Protein AF-A0A3N5WZQ4-F1 (afdb_monomer_lite)

Secondary structure (DSSP, 8-state):
-PPPP---TT-----B-TTS-B-SS--------SS---------EEEEEEE--SSB-EEEEEPPTTEEEEEEEEEEEEE--S--S-B-EEEEEE-TTS-EEEEEE-SS-B-TT-EEEEEEEET----SS-BTTTEEEEEEPTT-EE-TT-EEEEEETT-TTTTTSEEEEEEEEEEEE-

Sequence (178 aa):
MAKRLVQGPASPVWLVDADGNPIGDAHPLVIQGVGGELSITDEWEVTTLSDVTADDSDKTFTVPNGYQYQVLWVYVSITSTATAGNRNMAVAVNNALGTQIFEVRAGVTQAASLTYNYTFAPSLADLTAVRDTTFVMCPLPPTLILTAFQQLRVWDQNAVAAGADDMNVFVQIARRAA

Structure (mmCIF, N/CA/C/O backbone):
data_AF-A0A3N5WZQ4-F1
#
_entry.id   AF-A0A3N5WZQ4-F1
#
loop_
_atom_site.group_PDB
_atom_site.id
_atom_site.type_symbol
_atom_site.label_atom_id
_atom_site.label_alt_id
_atom_site.label_comp_id
_atom_site.label_asym_id
_atom_site.label_entity_id
_atom_site.label_seq_id
_atom_site.pdbx_PDB_ins_code
_atom_site.Cartn_x
_atom_site.Cartn_y
_atom_site.Cartn_z
_atom_site.occupancy
_atom_site.B_iso_or_equiv
_atom_site.auth_seq_id
_atom_site.auth_comp_id
_atom_site.auth_asym_id
_atom_site.auth_atom_id
_atom_site.pdbx_PDB_model_num
ATOM 1 N N . MET A 1 1 ? -14.524 -3.081 38.060 1.00 45.09 1 MET A N 1
ATOM 2 C CA . MET A 1 1 ? -15.887 -3.112 38.637 1.00 45.09 1 MET A CA 1
ATOM 3 C C . MET A 1 1 ? -16.754 -3.970 37.733 1.00 45.09 1 MET A C 1
ATOM 5 O O . MET A 1 1 ? -16.789 -3.700 36.542 1.00 45.09 1 MET A O 1
ATOM 9 N N . ALA A 1 2 ? -17.374 -5.026 38.261 1.00 32.00 2 ALA A N 1
ATOM 10 C CA . ALA A 1 2 ? -18.209 -5.935 37.476 1.00 32.00 2 ALA A CA 1
ATOM 11 C C . ALA A 1 2 ? -19.634 -5.368 37.357 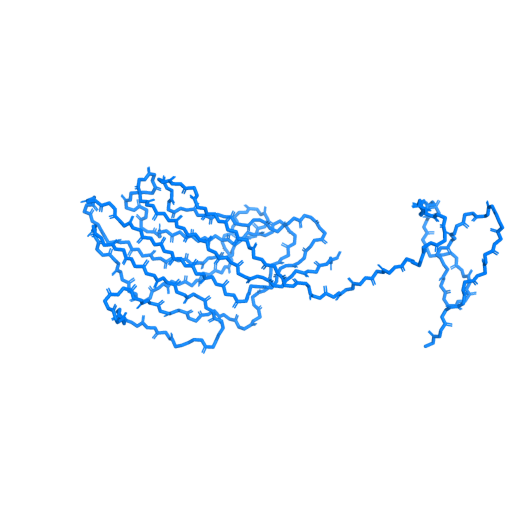1.00 32.00 2 ALA A C 1
ATOM 13 O O . ALA A 1 2 ? -20.292 -5.156 38.375 1.00 32.00 2 ALA A O 1
ATOM 14 N N . LYS A 1 3 ? -20.106 -5.114 36.130 1.00 44.00 3 LYS A N 1
ATOM 15 C CA . LYS A 1 3 ? -21.516 -4.797 35.861 1.00 44.00 3 LYS A CA 1
ATOM 16 C C . LYS A 1 3 ? -22.304 -6.109 35.814 1.00 44.00 3 LYS A C 1
ATOM 18 O O . LYS A 1 3 ? -21.979 -7.001 35.039 1.00 44.00 3 LYS A O 1
ATOM 23 N N . ARG A 1 4 ? -23.314 -6.243 36.676 1.00 39.22 4 ARG A N 1
ATOM 24 C CA . ARG A 1 4 ? -24.195 -7.417 36.757 1.00 39.22 4 ARG A CA 1
ATOM 25 C C . ARG A 1 4 ? -25.452 -7.161 35.925 1.00 39.22 4 ARG A C 1
ATOM 27 O O . ARG A 1 4 ? -26.153 -6.187 36.175 1.00 39.22 4 ARG A O 1
ATOM 34 N N . LEU A 1 5 ? -25.750 -8.045 34.975 1.00 49.16 5 LEU A N 1
ATOM 35 C CA . LEU A 1 5 ? -26.996 -8.027 34.205 1.00 49.16 5 LEU A CA 1
ATOM 36 C C . LEU A 1 5 ? -28.119 -8.704 35.007 1.00 49.16 5 LEU A C 1
ATOM 38 O O . LEU A 1 5 ? -27.925 -9.775 35.583 1.00 49.16 5 LEU A O 1
ATOM 42 N N . VAL A 1 6 ? -29.295 -8.078 35.048 1.00 47.88 6 VAL A N 1
ATOM 43 C CA . VAL A 1 6 ? -30.528 -8.661 35.596 1.00 47.88 6 VAL A CA 1
ATOM 44 C C . VAL A 1 6 ? -31.456 -8.924 34.412 1.00 47.88 6 VAL A C 1
ATOM 46 O O . VAL A 1 6 ? -31.920 -7.980 33.780 1.00 47.88 6 VAL A O 1
ATOM 49 N N . GLN A 1 7 ? -31.693 -10.195 34.077 1.00 45.19 7 GLN A N 1
ATOM 50 C CA . GLN A 1 7 ? -32.493 -10.589 32.913 1.00 45.19 7 GLN A CA 1
ATOM 51 C C . GLN A 1 7 ? -33.848 -11.160 33.361 1.00 45.19 7 GLN A C 1
ATOM 53 O O . GLN A 1 7 ? -33.900 -12.126 34.120 1.00 45.19 7 GLN A O 1
ATOM 58 N N . GLY A 1 8 ? -34.943 -10.553 32.894 1.00 52.47 8 GLY A N 1
ATOM 59 C CA . GLY A 1 8 ? -36.301 -11.102 32.957 1.00 52.47 8 GLY A CA 1
ATOM 60 C C . GLY A 1 8 ? -36.731 -11.617 31.574 1.00 52.47 8 GLY A C 1
ATOM 61 O O . GLY A 1 8 ? -36.250 -11.094 30.570 1.00 52.47 8 GLY A O 1
ATOM 62 N N . PRO A 1 9 ? -37.627 -12.615 31.481 1.00 54.75 9 PRO A N 1
ATOM 63 C CA . PRO A 1 9 ? -37.845 -13.407 30.261 1.00 54.75 9 PRO A CA 1
ATOM 64 C C . PRO A 1 9 ? -38.512 -12.688 29.067 1.00 54.75 9 PRO A C 1
ATOM 66 O O . PRO A 1 9 ? -38.790 -13.338 28.066 1.00 54.75 9 PRO A O 1
ATOM 69 N N . ALA A 1 10 ? -38.763 -11.375 29.123 1.00 56.19 10 ALA A N 1
ATOM 70 C CA . ALA A 1 10 ? -39.348 -10.626 28.000 1.00 56.19 10 ALA A CA 1
ATOM 71 C C . ALA A 1 10 ? -39.026 -9.117 27.992 1.00 56.19 10 ALA A C 1
ATOM 73 O O . ALA A 1 10 ? -39.644 -8.362 27.240 1.00 56.19 10 ALA A O 1
ATOM 74 N N . SER A 1 11 ? -38.103 -8.646 28.834 1.00 59.03 11 SER A N 1
ATOM 75 C CA . SER A 1 11 ? -37.853 -7.207 28.969 1.00 59.03 11 SER A CA 1
ATOM 76 C C . SER A 1 11 ? -36.756 -6.740 28.004 1.00 59.03 11 SER A C 1
ATOM 78 O O . SER A 1 11 ? -35.725 -7.411 27.913 1.00 59.03 11 SER A O 1
ATOM 80 N N . PRO A 1 12 ? -36.929 -5.595 27.312 1.00 58.38 12 PRO A N 1
ATOM 81 C CA . PRO A 1 12 ? -35.854 -4.984 26.535 1.00 58.38 12 PRO A CA 1
ATOM 82 C C . PRO A 1 12 ? -34.634 -4.723 27.427 1.00 58.38 12 PRO A C 1
ATOM 84 O O . PRO A 1 12 ? -34.770 -4.317 28.584 1.00 58.38 12 PRO A O 1
ATOM 87 N N . VAL A 1 13 ? -33.441 -4.987 26.893 1.00 63.50 13 VAL A N 1
ATOM 88 C CA . VAL A 1 13 ? -32.179 -4.735 27.593 1.00 63.50 13 VAL A CA 1
ATOM 89 C C . VAL A 1 13 ? -31.869 -3.248 27.483 1.00 63.50 13 VAL A C 1
ATOM 91 O O . VAL A 1 13 ? -31.577 -2.745 26.400 1.00 63.50 13 VAL A O 1
ATOM 94 N N . TRP A 1 14 ? -31.943 -2.546 28.611 1.00 62.25 14 TRP A N 1
ATOM 95 C CA . TRP A 1 14 ? -31.532 -1.150 28.709 1.00 62.25 14 TRP A CA 1
ATOM 96 C C . TRP A 1 14 ? -30.060 -1.080 29.088 1.00 62.25 14 TRP A C 1
ATOM 98 O O . TRP A 1 14 ? -29.629 -1.702 30.063 1.00 62.25 14 TRP A O 1
ATOM 108 N N . LEU A 1 15 ? -29.285 -0.309 28.330 1.00 61.81 15 LEU A N 1
ATOM 109 C CA . LEU A 1 15 ? -27.954 0.076 28.771 1.00 61.81 15 LEU A CA 1
ATOM 110 C C . LEU A 1 15 ? -28.114 1.076 29.913 1.00 61.81 15 LEU A C 1
ATOM 112 O O . LEU A 1 15 ? -28.683 2.153 29.735 1.00 61.81 15 LEU A O 1
ATOM 116 N N . VAL A 1 16 ? -27.620 0.687 31.084 1.00 69.00 16 VAL A N 1
ATOM 117 C CA . VAL A 1 16 ? -27.610 1.530 32.277 1.00 69.00 16 VAL A CA 1
ATOM 118 C C . VAL A 1 16 ? -26.183 1.902 32.679 1.00 69.00 16 VAL A C 1
ATOM 120 O O . VAL A 1 16 ? -25.219 1.149 32.450 1.00 69.00 16 VAL A O 1
ATOM 123 N N . ASP A 1 17 ? -26.031 3.093 33.252 1.00 70.62 17 ASP A N 1
ATOM 124 C CA . ASP A 1 17 ? -24.785 3.545 33.865 1.00 70.62 17 ASP A CA 1
ATOM 125 C C . ASP A 1 17 ? -24.467 2.734 35.139 1.00 70.62 17 ASP A C 1
ATOM 127 O O . ASP A 1 17 ? -25.082 1.702 35.419 1.00 70.62 17 ASP A O 1
ATOM 131 N N . ALA A 1 18 ? -23.421 3.124 35.870 1.00 64.50 18 ALA A N 1
ATOM 132 C CA . ALA A 1 18 ? -23.047 2.430 37.105 1.00 64.50 18 ALA A CA 1
ATOM 133 C C . ALA A 1 18 ? -24.101 2.576 38.221 1.00 64.50 18 ALA A C 1
ATOM 135 O O . ALA A 1 18 ? -24.145 1.733 39.115 1.00 64.50 18 ALA A O 1
ATOM 136 N N . ASP A 1 19 ? -24.954 3.595 38.127 1.00 71.50 19 ASP A N 1
ATOM 137 C CA . ASP A 1 19 ? -25.980 3.949 39.104 1.00 71.50 19 ASP A CA 1
ATOM 138 C C . ASP A 1 19 ? -27.372 3.422 38.705 1.00 71.50 19 ASP A C 1
ATOM 140 O O . ASP A 1 19 ? -28.341 3.574 39.448 1.00 71.50 19 ASP A O 1
ATOM 144 N N . GLY A 1 20 ? -27.477 2.747 37.555 1.00 71.06 20 GLY A N 1
ATOM 145 C CA . GLY A 1 20 ? -28.724 2.179 37.049 1.00 71.06 20 GLY A CA 1
ATOM 146 C C . GLY A 1 20 ? -29.560 3.143 36.203 1.00 71.06 20 GLY A C 1
ATOM 147 O O . GLY A 1 20 ? -30.681 2.787 35.836 1.00 71.06 20 GLY A O 1
ATOM 148 N N . ASN A 1 21 ? -29.048 4.330 35.861 1.00 75.25 21 ASN A N 1
ATOM 149 C CA . ASN A 1 21 ? -29.766 5.274 35.007 1.00 75.25 21 ASN A CA 1
ATOM 150 C C . ASN A 1 21 ? -29.624 4.888 33.529 1.00 75.25 21 ASN A C 1
ATOM 152 O O . ASN A 1 21 ? -28.550 4.441 33.118 1.00 75.25 21 ASN A O 1
ATOM 156 N N . PRO A 1 22 ? -30.664 5.089 32.700 1.00 70.88 22 PRO A N 1
ATOM 157 C CA . PRO A 1 22 ? -30.570 4.881 31.259 1.00 70.88 22 PRO A CA 1
ATOM 158 C C . PRO A 1 22 ? -29.468 5.755 30.647 1.00 70.88 22 PRO A C 1
ATOM 160 O O . PRO A 1 22 ? -29.419 6.961 30.891 1.00 70.88 22 PRO A O 1
ATOM 163 N N . ILE A 1 23 ? -28.600 5.160 29.826 1.00 71.38 23 ILE A N 1
ATOM 164 C CA . ILE A 1 23 ? -27.599 5.911 29.060 1.00 71.38 23 ILE A CA 1
ATOM 165 C C . ILE A 1 23 ? -28.234 6.343 27.726 1.00 71.38 23 ILE A C 1
ATOM 167 O O . ILE A 1 23 ? -28.342 5.530 26.810 1.00 71.38 23 ILE A O 1
ATOM 171 N N . GLY A 1 24 ? -28.621 7.618 27.603 1.00 68.31 24 GLY A N 1
ATOM 172 C CA . GLY A 1 24 ? -29.067 8.247 26.346 1.00 68.31 24 GLY A CA 1
ATOM 173 C C . GLY A 1 24 ? -30.582 8.248 26.079 1.00 68.31 24 GLY A C 1
ATOM 174 O O . GLY A 1 24 ? -31.372 7.719 26.862 1.00 68.31 24 GLY A O 1
ATOM 175 N N . ASP A 1 25 ? -30.980 8.868 24.959 1.00 62.12 25 ASP A N 1
ATOM 176 C CA . ASP A 1 25 ? -32.366 8.876 24.476 1.00 62.12 25 ASP A CA 1
ATOM 177 C C . ASP A 1 25 ? -32.780 7.453 24.085 1.00 62.12 25 ASP A C 1
ATOM 179 O O . ASP A 1 25 ? -32.101 6.777 23.311 1.00 62.12 25 ASP A O 1
ATOM 183 N N . ALA A 1 26 ? -33.883 6.995 24.674 1.00 51.19 26 ALA A N 1
ATOM 184 C CA . ALA A 1 26 ? -34.354 5.616 24.715 1.00 51.19 26 ALA A CA 1
ATOM 185 C C . ALA A 1 26 ? -34.670 5.004 23.333 1.00 51.19 26 ALA A C 1
ATOM 187 O O . ALA A 1 26 ? -35.828 4.768 22.989 1.00 51.19 26 ALA A O 1
ATOM 188 N N . HIS A 1 27 ? -33.645 4.678 22.552 1.00 51.19 27 HIS A N 1
ATOM 189 C CA . HIS A 1 27 ? -33.762 3.762 21.427 1.00 51.19 27 HIS A CA 1
ATOM 190 C C . HIS A 1 27 ? -33.421 2.347 21.906 1.00 51.19 27 HIS A C 1
ATOM 192 O O . HIS A 1 27 ? -32.321 2.121 22.415 1.00 51.19 27 HIS A O 1
ATOM 198 N N . PRO A 1 28 ? -34.346 1.377 21.783 1.00 49.16 28 PRO A N 1
ATOM 199 C CA . PRO A 1 28 ? -34.068 0.013 22.193 1.00 49.16 28 PRO A CA 1
ATOM 200 C C . PRO A 1 28 ? -32.975 -0.567 21.297 1.00 49.16 28 PRO A C 1
ATOM 202 O O . PRO A 1 28 ? -33.150 -0.704 20.085 1.00 49.16 28 PRO A O 1
ATOM 205 N N . LEU A 1 29 ? -31.849 -0.934 21.904 1.00 53.66 29 LEU A N 1
ATOM 206 C CA . LEU A 1 29 ? -30.844 -1.752 21.247 1.00 53.66 29 LEU A CA 1
ATOM 207 C C . LEU A 1 29 ? -31.446 -3.157 21.091 1.00 53.66 29 LEU A C 1
ATOM 209 O O . LEU A 1 29 ? -31.578 -3.904 22.063 1.00 53.66 29 LEU A O 1
ATOM 213 N N . VAL A 1 30 ? -31.893 -3.508 19.885 1.00 52.88 30 VAL A N 1
ATOM 214 C CA . VAL A 1 30 ? -32.454 -4.838 19.617 1.00 52.88 30 VAL A CA 1
ATOM 215 C C . VAL A 1 30 ? -31.302 -5.833 19.501 1.00 52.88 30 VAL A C 1
ATOM 217 O O . VAL A 1 30 ? -30.704 -5.992 18.441 1.00 52.88 30 VAL A O 1
ATOM 220 N N . ILE A 1 31 ? -30.991 -6.518 20.599 1.00 54.38 31 ILE A N 1
ATOM 221 C CA . ILE A 1 31 ? -30.066 -7.654 20.596 1.00 54.38 31 ILE A CA 1
ATOM 222 C C . ILE A 1 31 ? -30.853 -8.878 20.108 1.00 54.38 31 ILE A C 1
ATOM 224 O O . ILE A 1 31 ? -31.583 -9.506 20.874 1.00 54.38 31 ILE A O 1
ATOM 228 N N . GLN A 1 32 ? -30.758 -9.204 18.816 1.00 48.66 32 GLN A N 1
ATOM 229 C CA . GLN A 1 32 ? -31.325 -10.445 18.281 1.00 48.66 32 GLN A CA 1
ATOM 230 C C . GLN A 1 32 ? -30.412 -11.626 18.637 1.00 48.66 32 GLN A C 1
ATOM 232 O O . GLN A 1 32 ? -29.481 -11.950 17.909 1.00 48.66 32 GLN A O 1
ATOM 237 N N . GLY A 1 33 ? -30.678 -12.273 19.774 1.00 49.25 33 GLY A N 1
ATOM 238 C CA . GLY A 1 33 ? -30.004 -13.510 20.166 1.00 49.25 33 GLY A CA 1
ATOM 239 C C . GLY A 1 33 ? -30.559 -14.087 21.466 1.00 49.25 33 GLY A C 1
ATOM 240 O O . GLY A 1 33 ? -30.535 -13.437 22.507 1.00 49.25 33 GLY A O 1
ATOM 241 N N . VAL A 1 34 ? -31.059 -15.323 21.422 1.00 45.47 34 VAL A N 1
ATOM 242 C CA . VAL A 1 34 ? -31.459 -16.072 22.621 1.00 45.47 34 VAL A CA 1
ATOM 243 C C . VAL A 1 34 ? -30.194 -16.692 23.223 1.00 45.47 34 VAL A C 1
ATOM 245 O O . VAL A 1 34 ? -29.704 -17.696 22.721 1.00 45.47 34 VAL A O 1
ATOM 248 N N . GLY A 1 35 ? -29.650 -16.079 24.280 1.00 58.66 35 GLY A N 1
ATOM 249 C CA . GLY A 1 35 ? -28.611 -16.688 25.127 1.00 58.66 35 GLY A CA 1
ATOM 250 C C . GLY A 1 35 ? -27.142 -16.440 24.749 1.00 58.66 35 GLY A C 1
ATOM 251 O O . GLY A 1 35 ? -26.283 -17.157 25.251 1.00 58.66 35 GLY A O 1
ATOM 252 N N . GLY A 1 36 ? -26.835 -15.454 23.901 1.00 59.00 36 GLY A N 1
ATOM 253 C CA . GLY A 1 36 ? -25.454 -15.067 23.577 1.00 59.00 36 GLY A CA 1
ATOM 254 C C . GLY A 1 36 ? -24.951 -13.904 24.436 1.00 59.00 36 GLY A C 1
ATOM 255 O O . GLY A 1 36 ? -25.660 -12.914 24.612 1.00 59.00 36 GLY A O 1
ATOM 256 N N . GLU A 1 37 ? -23.733 -14.011 24.964 1.00 60.34 37 GLU A N 1
ATOM 257 C CA . GLU A 1 37 ? -23.014 -12.882 25.561 1.00 60.34 37 GLU A CA 1
ATOM 258 C C . GLU A 1 37 ? -22.692 -11.855 24.461 1.00 60.34 37 GLU A C 1
ATOM 260 O O . GLU A 1 37 ? -22.183 -12.209 23.398 1.00 60.34 37 GLU A O 1
ATOM 265 N N . LEU A 1 38 ? -23.024 -10.582 24.688 1.00 62.84 38 LEU A N 1
ATOM 266 C CA . LEU A 1 38 ? -22.646 -9.499 23.783 1.00 62.84 38 LEU A CA 1
ATOM 267 C C . LEU A 1 38 ? -21.191 -9.114 24.078 1.00 62.84 38 LEU A C 1
ATOM 269 O O . LEU A 1 38 ? -20.932 -8.357 25.012 1.00 62.84 38 LEU A O 1
ATOM 273 N N . SER A 1 39 ? -20.245 -9.617 23.287 1.00 59.72 39 SER A N 1
ATOM 274 C CA . SER A 1 39 ? -18.850 -9.177 23.342 1.00 59.72 39 SER A CA 1
ATOM 275 C C . SER A 1 39 ? -18.623 -8.024 22.361 1.00 59.72 39 SER A C 1
ATOM 277 O O . SER A 1 39 ? -18.619 -8.225 21.147 1.00 59.72 39 SER A O 1
ATOM 279 N N . ILE A 1 40 ? -18.422 -6.812 22.879 1.00 62.28 40 ILE A N 1
ATOM 280 C CA . ILE A 1 40 ? -17.858 -5.695 22.110 1.00 62.28 40 ILE A CA 1
ATOM 281 C C . ILE A 1 40 ? -16.349 -5.741 22.347 1.00 62.28 40 ILE A C 1
ATOM 283 O O . ILE A 1 40 ? -15.888 -5.393 23.433 1.00 62.28 40 ILE A O 1
ATOM 287 N N . THR A 1 41 ? -15.587 -6.217 21.368 1.00 64.31 41 THR A N 1
ATO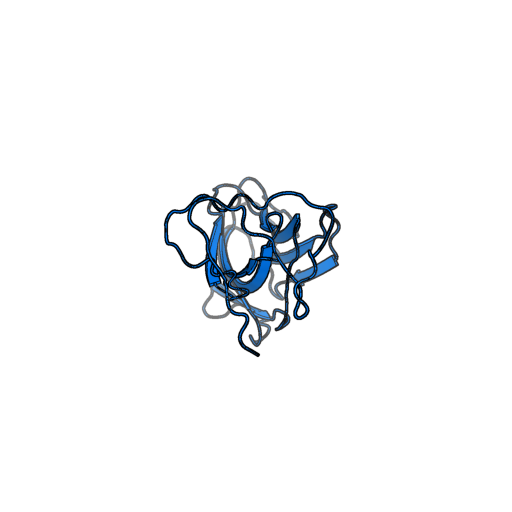M 288 C CA . THR A 1 41 ? -14.126 -6.304 21.461 1.00 64.31 41 THR A CA 1
ATOM 289 C C . THR A 1 41 ? -13.488 -5.167 20.667 1.00 64.31 41 THR A C 1
ATOM 291 O O . THR A 1 41 ? -13.553 -5.159 19.440 1.00 64.31 41 THR A O 1
ATOM 294 N N . ASP A 1 42 ? -12.839 -4.226 21.360 1.00 80.88 42 ASP A N 1
ATOM 295 C CA . ASP A 1 42 ? -11.926 -3.213 20.783 1.00 80.88 42 ASP A CA 1
ATOM 296 C C . ASP A 1 42 ? -10.545 -3.837 20.486 1.00 80.88 42 ASP A C 1
ATOM 298 O O . ASP A 1 42 ? -9.484 -3.280 20.766 1.00 80.88 42 ASP A O 1
ATOM 302 N N . GLU A 1 43 ? -10.557 -5.076 20.001 1.00 91.50 43 GLU A N 1
ATOM 303 C CA . GLU A 1 43 ? -9.344 -5.831 19.729 1.00 91.50 43 GLU A CA 1
ATOM 304 C C . GLU A 1 43 ? -8.882 -5.588 18.295 1.00 91.50 43 GLU A C 1
ATOM 306 O O . GLU A 1 43 ? -9.676 -5.482 17.357 1.00 91.50 43 GLU A O 1
ATOM 311 N N . TRP A 1 44 ? -7.565 -5.506 18.137 1.00 95.81 44 TRP A N 1
ATOM 312 C CA . TRP A 1 44 ? -6.925 -5.444 16.836 1.00 95.81 44 TRP A CA 1
ATOM 313 C C . TRP A 1 44 ? -6.902 -6.838 16.206 1.00 95.81 44 TRP A C 1
ATOM 315 O O . TRP A 1 44 ? -6.211 -7.738 16.679 1.00 95.81 44 TRP A O 1
ATOM 325 N N . GLU A 1 45 ? -7.619 -6.999 15.101 1.00 96.12 45 GLU A N 1
ATOM 326 C CA . GLU A 1 45 ? -7.603 -8.203 14.276 1.00 96.12 45 GLU A CA 1
ATOM 327 C C . GLU A 1 45 ? -6.638 -8.015 13.103 1.00 96.12 45 GLU A C 1
ATOM 329 O O . GLU A 1 45 ? -6.734 -7.040 12.358 1.00 96.12 45 GLU A O 1
ATOM 334 N N . VAL A 1 46 ? -5.718 -8.957 12.897 1.00 98.12 46 VAL A N 1
ATOM 335 C CA . VAL A 1 46 ? -4.804 -8.913 11.749 1.00 98.12 46 VAL A CA 1
ATOM 336 C C . VAL A 1 46 ? -5.474 -9.521 10.522 1.00 98.12 46 VAL A C 1
ATOM 338 O O . VAL A 1 46 ? -5.960 -10.648 10.561 1.00 98.12 46 VAL A O 1
ATOM 341 N N . THR A 1 47 ? -5.454 -8.795 9.408 1.00 97.94 47 THR A N 1
ATOM 342 C CA . THR A 1 47 ? -5.956 -9.281 8.121 1.00 97.94 47 THR A CA 1
ATOM 343 C C . THR A 1 47 ? -5.102 -8.770 6.961 1.00 97.94 47 THR A C 1
ATOM 345 O O . THR A 1 47 ? -4.293 -7.851 7.119 1.00 97.94 47 THR A O 1
ATOM 348 N N . THR A 1 48 ? -5.269 -9.378 5.789 1.00 98.56 48 THR A N 1
ATOM 349 C CA . THR A 1 48 ? -4.563 -9.002 4.564 1.00 98.56 48 THR A CA 1
ATOM 350 C C . THR A 1 48 ? -5.561 -8.507 3.530 1.00 98.56 48 THR A C 1
ATOM 352 O O . THR A 1 48 ? -6.538 -9.185 3.222 1.00 98.56 48 THR A O 1
ATOM 355 N N . LEU A 1 49 ? -5.289 -7.327 2.982 1.00 98.69 49 LEU A N 1
ATOM 356 C CA . LEU A 1 49 ? -5.967 -6.782 1.816 1.00 98.69 49 LEU A CA 1
ATOM 357 C C . LEU A 1 49 ? -5.081 -6.996 0.590 1.00 98.69 49 LEU A C 1
ATOM 359 O O . LEU A 1 49 ? -3.855 -6.930 0.695 1.00 98.69 49 LEU A O 1
ATOM 363 N N . SER A 1 50 ? -5.684 -7.234 -0.570 1.00 98.62 50 SER A N 1
ATOM 364 C CA . SER A 1 50 ? -4.940 -7.381 -1.819 1.00 98.62 50 SER A CA 1
ATOM 365 C C . SER A 1 50 ? -5.689 -6.775 -2.992 1.00 98.62 50 SER A C 1
ATOM 367 O O . SER A 1 50 ? -6.905 -6.935 -3.086 1.00 98.62 50 SER A O 1
ATOM 369 N N . ASP A 1 51 ? -4.946 -6.165 -3.907 1.00 98.69 51 ASP A N 1
ATOM 370 C CA . ASP A 1 51 ? -5.414 -5.803 -5.242 1.00 98.69 51 ASP A CA 1
ATOM 371 C C . ASP A 1 51 ? -4.407 -6.337 -6.261 1.00 98.69 51 ASP A C 1
ATOM 373 O O . ASP A 1 51 ? -3.217 -6.027 -6.197 1.00 98.69 51 ASP A O 1
ATOM 377 N N . VAL A 1 52 ? -4.894 -7.196 -7.152 1.00 98.50 52 VAL A N 1
ATOM 378 C CA . VAL A 1 52 ? -4.119 -7.873 -8.205 1.00 98.50 52 VAL A CA 1
ATOM 379 C C . VAL A 1 52 ? -4.763 -7.662 -9.574 1.00 98.50 52 VAL A C 1
ATOM 381 O O . VAL A 1 52 ? -4.619 -8.480 -10.481 1.00 98.50 52 VAL A O 1
ATOM 384 N N . THR A 1 53 ? -5.559 -6.598 -9.703 1.00 98.44 53 THR A N 1
ATOM 385 C CA . THR A 1 53 ? -6.172 -6.228 -10.978 1.00 98.44 53 THR A CA 1
ATOM 386 C C . THR A 1 53 ? -5.056 -5.887 -11.966 1.00 98.44 53 THR A C 1
ATOM 388 O O . THR A 1 53 ? -4.221 -5.036 -11.663 1.00 98.44 53 THR A O 1
ATOM 391 N N . ALA A 1 54 ? -5.030 -6.582 -13.104 1.00 97.25 54 ALA A N 1
ATOM 392 C CA . ALA A 1 54 ? -4.033 -6.395 -14.157 1.00 97.25 54 ALA A CA 1
ATOM 393 C C . ALA A 1 54 ? -4.156 -5.019 -14.829 1.00 97.25 54 ALA A C 1
ATOM 395 O O . ALA A 1 54 ? -5.206 -4.379 -14.723 1.00 97.25 54 ALA A O 1
ATOM 396 N N . ASP A 1 55 ? -3.101 -4.617 -15.542 1.00 97.38 55 ASP A N 1
ATOM 397 C CA . ASP A 1 55 ? -3.050 -3.382 -16.333 1.00 97.38 55 ASP A CA 1
ATOM 398 C C . ASP A 1 55 ? -3.414 -2.126 -15.515 1.00 97.38 55 ASP A C 1
ATOM 400 O O . ASP A 1 55 ? -4.117 -1.229 -15.982 1.00 97.38 55 ASP A O 1
ATOM 404 N N . ASP A 1 56 ? -2.972 -2.076 -14.261 1.00 97.25 56 ASP A N 1
ATOM 405 C CA . ASP A 1 56 ? -3.280 -0.992 -13.337 1.00 97.25 56 ASP A CA 1
ATOM 406 C C . ASP A 1 56 ? -2.161 -0.821 -12.306 1.00 97.25 56 ASP A C 1
ATOM 408 O O . ASP A 1 56 ? -1.885 -1.719 -11.507 1.00 97.25 56 ASP A O 1
ATOM 412 N N . SER A 1 57 ? -1.543 0.359 -12.307 1.00 97.44 57 SER A N 1
ATOM 413 C CA . SER A 1 57 ? -0.453 0.739 -11.411 1.00 97.44 57 SER A CA 1
ATOM 414 C C . SER A 1 57 ? -0.863 1.758 -10.336 1.00 97.44 57 SER A C 1
ATOM 416 O O . SER A 1 57 ? -0.005 2.509 -9.858 1.00 97.44 57 SER A O 1
ATOM 418 N N . ASP A 1 58 ? -2.151 1.846 -9.993 1.00 98.31 58 ASP A N 1
ATOM 419 C CA . ASP A 1 58 ? -2.689 2.765 -8.985 1.00 98.31 58 ASP A CA 1
ATOM 420 C C . ASP A 1 58 ? -3.772 2.102 -8.122 1.00 98.31 58 ASP A C 1
ATOM 422 O O . ASP A 1 58 ? -4.956 2.069 -8.451 1.00 98.31 58 ASP A O 1
ATOM 426 N N . LYS A 1 59 ? -3.359 1.576 -6.967 1.00 98.31 59 LYS A N 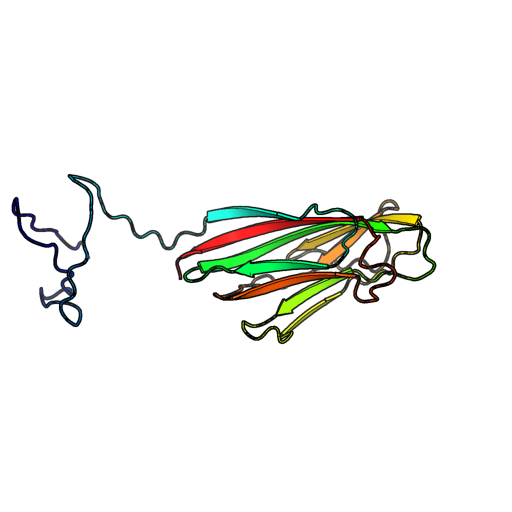1
ATOM 427 C CA . LYS A 1 59 ? -4.220 0.802 -6.070 1.00 98.31 59 LYS A CA 1
ATOM 428 C C . LYS A 1 59 ? -4.649 1.629 -4.872 1.00 98.31 59 LYS A C 1
ATOM 430 O O . LYS A 1 59 ? -3.834 2.308 -4.246 1.00 98.31 59 LYS A O 1
ATOM 435 N N . THR A 1 60 ? -5.922 1.523 -4.495 1.00 98.50 60 THR A N 1
ATOM 436 C CA . THR A 1 60 ? -6.482 2.262 -3.356 1.00 98.50 60 THR A CA 1
ATOM 437 C C . THR A 1 60 ? -7.272 1.356 -2.418 1.00 98.50 60 THR A C 1
ATOM 439 O O . THR A 1 60 ? -8.226 0.696 -2.820 1.00 98.50 60 THR A O 1
ATOM 442 N N . PHE A 1 61 ? -6.933 1.396 -1.129 1.00 98.62 61 PHE A N 1
ATOM 443 C CA . PHE A 1 61 ? -7.637 0.697 -0.056 1.00 98.62 61 PHE A CA 1
ATOM 444 C C . PHE A 1 61 ? -8.340 1.717 0.838 1.00 98.62 61 PHE A C 1
ATOM 446 O O . PHE A 1 61 ? -7.692 2.497 1.536 1.00 98.62 61 PHE A O 1
ATOM 453 N N . THR A 1 62 ? -9.672 1.714 0.823 1.00 98.69 62 THR A N 1
ATOM 454 C CA . THR A 1 62 ? -10.484 2.628 1.640 1.00 98.69 62 THR A CA 1
ATOM 455 C C . THR A 1 62 ? -10.855 1.971 2.963 1.00 98.69 62 THR A C 1
ATOM 457 O O . THR A 1 62 ? -11.318 0.829 2.979 1.00 98.69 62 THR A O 1
ATOM 460 N N . VAL A 1 63 ? -10.694 2.693 4.072 1.00 98.50 63 VAL A N 1
ATOM 461 C CA . VAL A 1 63 ? -11.173 2.239 5.383 1.00 98.50 63 VAL A CA 1
ATOM 462 C C . VAL A 1 63 ? -12.706 2.326 5.414 1.00 98.50 63 VAL A C 1
ATOM 464 O O . VAL A 1 63 ? -13.248 3.419 5.217 1.00 98.50 63 VAL A O 1
ATOM 467 N N . PRO A 1 64 ? -13.436 1.223 5.662 1.00 98.06 64 PRO A N 1
ATOM 468 C CA . PRO A 1 64 ? -14.890 1.256 5.768 1.00 98.06 64 PRO A CA 1
ATOM 469 C C . PRO A 1 64 ? -15.370 2.110 6.949 1.00 98.06 64 PRO A C 1
ATOM 471 O O . PRO A 1 64 ? -14.632 2.373 7.900 1.00 98.06 64 PRO A O 1
ATOM 474 N N . ASN A 1 65 ? -16.639 2.520 6.911 1.00 97.31 65 ASN A N 1
ATOM 475 C CA . ASN A 1 65 ? -17.257 3.220 8.035 1.00 97.31 65 ASN A CA 1
ATOM 476 C C . ASN A 1 65 ? -17.225 2.363 9.313 1.00 97.31 65 ASN A C 1
ATOM 478 O O . ASN A 1 65 ? -17.479 1.162 9.245 1.00 97.31 65 ASN A O 1
ATOM 482 N N . GLY A 1 66 ? -16.960 2.983 10.466 1.00 95.00 66 GLY A N 1
ATOM 483 C CA . GLY A 1 66 ? -16.913 2.295 11.763 1.00 95.00 66 GLY A CA 1
ATOM 484 C C . GLY A 1 66 ? -15.655 1.455 12.012 1.00 95.00 66 GLY A C 1
ATOM 485 O O . GLY A 1 66 ? -15.639 0.671 12.956 1.00 95.00 66 GLY A O 1
ATOM 486 N N . TYR A 1 67 ? -14.609 1.603 11.190 1.00 96.94 67 TYR A N 1
ATOM 487 C CA . TYR A 1 67 ? -13.330 0.912 11.377 1.00 96.94 67 TYR A CA 1
ATOM 488 C C . TYR A 1 67 ? -12.139 1.873 11.440 1.00 96.94 67 TYR A C 1
ATOM 490 O O . TYR A 1 67 ? -12.168 2.996 10.928 1.00 96.94 67 TYR A O 1
ATOM 498 N N . GLN A 1 68 ? -11.060 1.383 12.047 1.00 97.88 68 GLN A N 1
ATOM 499 C CA . GLN A 1 68 ? -9.711 1.939 11.975 1.00 97.88 68 GLN A CA 1
ATOM 500 C C . GLN A 1 68 ? -8.739 0.868 11.502 1.00 97.88 68 GLN A C 1
ATOM 502 O O . GLN A 1 68 ? -8.809 -0.274 11.962 1.00 97.88 68 GLN A O 1
ATOM 507 N N . TYR A 1 69 ? -7.812 1.246 10.622 1.00 98.38 69 TYR A N 1
ATOM 508 C CA . TYR A 1 69 ? -6.741 0.375 10.139 1.00 98.38 69 TYR A CA 1
ATOM 509 C C . TYR A 1 69 ? -5.391 0.890 10.627 1.00 98.38 69 TYR A C 1
ATOM 511 O O . TYR A 1 69 ? -5.069 2.055 10.425 1.00 98.38 69 TYR A O 1
ATOM 519 N N . GLN A 1 70 ? -4.572 0.024 11.212 1.00 98.19 70 GLN A N 1
ATOM 520 C CA . GLN A 1 70 ? -3.145 0.252 11.398 1.00 98.19 70 GLN A CA 1
ATOM 521 C C . GLN A 1 70 ? -2.392 -0.522 10.317 1.00 98.19 70 GLN A C 1
ATOM 523 O O . GLN A 1 70 ? -2.499 -1.746 10.232 1.00 98.19 70 GLN A O 1
ATOM 528 N N . VAL A 1 71 ? -1.621 0.186 9.493 1.00 98.44 71 VAL A N 1
ATOM 529 C CA . VAL A 1 71 ? -0.816 -0.438 8.435 1.00 98.44 71 VAL A CA 1
ATOM 530 C C . VAL A 1 71 ? 0.416 -1.082 9.062 1.00 98.44 71 VAL A C 1
ATOM 532 O O . VAL A 1 71 ? 1.216 -0.395 9.696 1.00 98.44 71 VAL A O 1
ATOM 535 N N . LEU A 1 72 ? 0.571 -2.397 8.887 1.00 98.31 72 LEU A N 1
ATOM 536 C CA . LEU A 1 72 ? 1.729 -3.143 9.387 1.00 98.31 72 LEU A CA 1
ATOM 537 C C . LEU A 1 72 ? 2.817 -3.238 8.319 1.00 98.31 72 LEU A C 1
ATOM 539 O O . LEU A 1 72 ? 3.983 -2.991 8.607 1.00 98.31 72 LEU A O 1
ATOM 543 N N . TRP A 1 73 ? 2.437 -3.558 7.084 1.00 98.56 73 TRP A N 1
ATOM 544 C CA . TRP A 1 73 ? 3.321 -3.486 5.924 1.00 98.56 73 TRP A CA 1
ATOM 545 C C . TRP A 1 73 ? 2.526 -3.437 4.618 1.00 98.56 73 TRP A C 1
ATOM 547 O O . TRP A 1 73 ? 1.369 -3.855 4.555 1.00 98.56 73 TRP A O 1
ATOM 557 N N . VAL A 1 74 ? 3.184 -2.955 3.567 1.00 98.81 74 VAL A N 1
ATOM 558 C CA . VAL A 1 74 ? 2.735 -2.992 2.174 1.00 98.81 74 VAL A CA 1
ATOM 559 C C . VAL A 1 74 ? 3.815 -3.692 1.359 1.00 98.81 74 VAL A C 1
ATOM 561 O O . VAL A 1 74 ? 4.979 -3.299 1.401 1.00 98.81 74 VAL A O 1
ATOM 564 N N . TYR A 1 75 ? 3.435 -4.722 0.619 1.00 98.81 75 TYR A N 1
ATOM 565 C CA . TYR A 1 75 ? 4.278 -5.378 -0.367 1.00 98.81 75 TYR A CA 1
ATOM 566 C C . TYR A 1 75 ? 3.707 -5.105 -1.754 1.00 98.81 75 TYR A C 1
ATOM 568 O O . TYR A 1 75 ? 2.502 -5.239 -1.971 1.00 98.81 75 TYR A O 1
ATOM 576 N N . VAL A 1 76 ? 4.577 -4.728 -2.682 1.00 98.75 76 VAL A N 1
ATOM 577 C CA . VAL A 1 76 ? 4.222 -4.433 -4.068 1.00 98.75 76 VAL A CA 1
ATOM 578 C C . VAL A 1 76 ? 5.125 -5.231 -4.986 1.00 98.75 76 VAL A C 1
ATOM 580 O O . VAL A 1 76 ? 6.343 -5.181 -4.835 1.00 98.75 76 VAL A O 1
ATOM 583 N N . SER A 1 77 ? 4.543 -5.913 -5.964 1.00 98.56 77 SER A N 1
ATOM 584 C CA . SER A 1 77 ? 5.267 -6.433 -7.120 1.00 98.56 77 SER A CA 1
ATOM 585 C C . SER A 1 77 ? 4.747 -5.712 -8.356 1.00 98.56 77 SER A C 1
ATOM 587 O O . SER A 1 77 ? 3.558 -5.802 -8.652 1.00 98.56 77 SER A O 1
ATOM 589 N N . ILE A 1 78 ? 5.612 -4.960 -9.035 1.00 98.31 78 ILE A N 1
ATOM 590 C CA . ILE A 1 78 ? 5.260 -4.217 -10.249 1.00 98.31 78 ILE A CA 1
ATOM 591 C C . ILE A 1 78 ? 6.127 -4.687 -11.412 1.00 98.31 78 ILE A C 1
ATOM 593 O O . ILE A 1 78 ? 7.358 -4.604 -11.364 1.00 98.31 78 ILE A O 1
ATOM 597 N N . THR A 1 79 ? 5.472 -5.148 -12.474 1.00 98.44 79 THR A N 1
ATOM 598 C CA . THR A 1 79 ? 6.103 -5.461 -13.757 1.00 98.44 79 THR A CA 1
ATOM 599 C C . THR A 1 79 ? 5.853 -4.310 -14.718 1.00 98.44 79 THR A C 1
ATOM 601 O O . THR A 1 79 ? 4.723 -4.050 -15.123 1.00 98.44 79 THR A O 1
ATOM 604 N N . SER A 1 80 ? 6.924 -3.597 -15.062 1.00 98.12 80 SER A N 1
ATOM 605 C CA . SER A 1 80 ? 6.854 -2.468 -15.977 1.00 98.12 80 SER A CA 1
ATOM 606 C C . SER A 1 80 ? 6.799 -2.928 -17.429 1.00 98.12 80 SER A C 1
ATOM 608 O O . SER A 1 80 ? 7.567 -3.784 -17.868 1.00 98.12 80 SER A O 1
ATOM 610 N N . THR A 1 81 ? 5.932 -2.298 -18.210 1.00 97.69 81 THR A N 1
ATOM 611 C CA . THR A 1 81 ? 5.875 -2.458 -19.665 1.00 97.69 81 THR A CA 1
ATOM 612 C C . THR A 1 81 ? 7.136 -1.927 -20.349 1.00 97.69 81 THR A C 1
ATOM 614 O O . THR A 1 81 ? 7.983 -1.262 -19.745 1.00 97.69 81 THR A O 1
ATOM 617 N N . ALA A 1 82 ? 7.248 -2.173 -21.658 1.00 97.38 82 ALA A N 1
ATOM 618 C CA . ALA A 1 82 ? 8.315 -1.629 -22.501 1.00 97.38 82 ALA A CA 1
ATOM 619 C C . ALA A 1 82 ? 8.227 -0.108 -22.728 1.00 97.38 82 ALA A C 1
ATOM 621 O O . ALA A 1 82 ? 9.130 0.474 -23.332 1.00 97.38 82 ALA A O 1
ATOM 622 N N . THR A 1 83 ? 7.172 0.550 -22.240 1.00 97.62 83 THR A N 1
ATOM 623 C CA . THR A 1 83 ? 7.018 2.003 -22.325 1.00 97.62 83 THR A CA 1
ATOM 624 C C . THR A 1 83 ? 8.167 2.694 -21.597 1.00 97.62 83 THR A C 1
ATOM 626 O O . THR A 1 83 ? 8.326 2.558 -20.377 1.00 97.62 83 THR A O 1
ATOM 629 N N . ALA A 1 84 ? 8.974 3.426 -22.369 1.00 97.06 84 ALA A N 1
ATOM 630 C CA . ALA A 1 84 ? 10.142 4.133 -21.873 1.00 97.06 84 ALA A CA 1
ATOM 631 C C . ALA A 1 84 ? 9.741 5.179 -20.826 1.00 97.06 84 ALA A C 1
ATOM 633 O O . ALA A 1 84 ? 8.863 6.007 -21.053 1.00 97.06 84 ALA A O 1
ATOM 634 N N . GLY A 1 85 ? 10.423 5.144 -19.688 1.00 97.19 85 GLY A N 1
ATOM 635 C CA . GLY A 1 85 ? 10.164 6.027 -18.563 1.00 97.19 85 GLY A CA 1
ATOM 636 C C . GLY A 1 85 ? 10.567 5.364 -17.254 1.00 97.19 85 GLY A C 1
ATOM 637 O O . GLY A 1 85 ? 10.620 4.136 -17.148 1.00 97.19 85 GLY A O 1
ATOM 638 N N . ASN A 1 86 ? 10.866 6.199 -16.268 1.00 97.69 86 ASN A N 1
ATOM 639 C CA . ASN A 1 86 ? 11.255 5.759 -14.938 1.00 97.69 86 ASN A CA 1
ATOM 640 C C . ASN A 1 86 ? 10.025 5.765 -14.034 1.00 97.69 86 ASN A C 1
ATOM 642 O O . ASN A 1 86 ? 9.419 6.818 -13.845 1.00 97.69 86 ASN A O 1
ATOM 646 N N . ARG A 1 87 ? 9.686 4.613 -13.462 1.00 97.69 87 ARG A N 1
ATOM 647 C CA . ARG A 1 87 ? 8.629 4.474 -12.457 1.00 97.69 87 ARG A CA 1
ATOM 648 C C . ARG A 1 87 ? 9.177 4.800 -11.085 1.00 97.69 87 ARG A C 1
ATOM 650 O O . ARG A 1 87 ? 10.328 4.474 -10.782 1.00 97.69 87 ARG A O 1
ATOM 657 N N . ASN A 1 88 ? 8.363 5.446 -10.267 1.00 97.31 88 ASN A N 1
ATOM 658 C CA . ASN A 1 88 ? 8.711 5.748 -8.891 1.00 97.31 88 ASN A CA 1
ATOM 659 C C . ASN A 1 88 ? 7.572 5.324 -7.973 1.00 97.31 88 ASN A C 1
ATOM 661 O O . ASN A 1 88 ? 6.521 5.959 -7.948 1.00 97.31 88 ASN A O 1
ATOM 665 N N . MET A 1 89 ? 7.788 4.251 -7.220 1.00 98.38 89 MET A N 1
ATOM 666 C CA . MET A 1 89 ? 6.763 3.717 -6.335 1.00 98.38 89 MET A CA 1
ATOM 667 C C . MET A 1 89 ? 6.545 4.613 -5.121 1.00 98.38 89 MET A C 1
ATOM 669 O O . MET A 1 89 ? 7.500 5.030 -4.462 1.00 98.38 89 MET A O 1
ATOM 673 N N . ALA A 1 90 ? 5.279 4.858 -4.797 1.00 98.50 90 ALA A N 1
ATOM 674 C CA . ALA A 1 90 ? 4.873 5.646 -3.645 1.00 98.50 90 ALA A CA 1
ATOM 675 C C . ALA A 1 90 ? 3.715 4.993 -2.882 1.00 98.50 90 ALA A C 1
ATOM 677 O O . ALA A 1 90 ? 2.893 4.267 -3.445 1.00 98.50 90 ALA A O 1
ATOM 678 N N . VAL A 1 91 ? 3.658 5.288 -1.583 1.00 98.69 91 VAL A N 1
ATOM 679 C CA . VAL A 1 91 ? 2.538 4.987 -0.689 1.00 98.69 91 VAL A CA 1
ATOM 680 C C . VAL A 1 91 ? 2.089 6.287 -0.035 1.00 98.69 91 VAL A C 1
ATOM 682 O O . VAL A 1 91 ? 2.913 7.034 0.489 1.00 98.69 91 VAL A O 1
ATOM 685 N N . ALA A 1 92 ? 0.789 6.552 -0.014 1.00 98.62 92 ALA A N 1
ATOM 686 C CA . ALA A 1 92 ? 0.221 7.749 0.593 1.00 98.62 92 ALA A CA 1
ATOM 687 C C . ALA A 1 92 ? -1.039 7.455 1.377 1.00 98.62 92 ALA A C 1
ATOM 689 O O . ALA A 1 92 ? -1.723 6.455 1.160 1.00 98.62 92 ALA A O 1
ATOM 690 N N . VAL A 1 93 ? -1.351 8.393 2.265 1.00 98.75 93 VAL A N 1
ATOM 691 C CA . VAL A 1 93 ? -2.654 8.464 2.908 1.00 98.75 93 VAL A CA 1
ATOM 692 C C . VAL A 1 93 ? -3.398 9.674 2.379 1.00 98.75 93 VAL A C 1
ATOM 694 O O . VAL A 1 93 ? -2.898 10.801 2.449 1.00 98.75 93 VAL A O 1
ATOM 697 N N . ASN A 1 94 ? -4.616 9.432 1.909 1.00 98.75 94 ASN A N 1
ATOM 698 C CA . ASN A 1 94 ? -5.574 10.472 1.580 1.00 98.75 94 ASN A CA 1
ATOM 699 C C . ASN A 1 94 ? -6.639 10.550 2.674 1.00 98.75 94 ASN A C 1
ATOM 701 O O . ASN A 1 94 ? -7.055 9.536 3.241 1.00 98.75 94 ASN A O 1
ATOM 705 N N . ASN A 1 95 ? -7.104 11.760 2.970 1.00 98.44 95 ASN A N 1
ATOM 706 C CA . ASN A 1 95 ? -8.261 11.952 3.833 1.00 98.44 95 ASN A CA 1
ATOM 707 C C . ASN A 1 95 ? -9.565 11.516 3.128 1.00 98.44 95 ASN A C 1
ATOM 709 O O . ASN A 1 95 ? -9.570 11.184 1.945 1.00 98.44 95 ASN A O 1
ATOM 713 N N . ALA A 1 96 ? -10.691 11.577 3.843 1.00 96.94 96 ALA A N 1
ATOM 714 C CA . ALA A 1 96 ? -12.007 11.202 3.314 1.00 96.94 96 ALA A CA 1
ATOM 715 C C . ALA A 1 96 ? -12.471 12.019 2.089 1.00 96.94 96 ALA A C 1
ATOM 717 O O . ALA A 1 96 ? -13.370 11.595 1.371 1.00 96.94 96 ALA A O 1
ATOM 718 N N . LEU A 1 97 ? -11.865 13.186 1.844 1.00 97.75 97 LEU A N 1
ATOM 719 C CA . LEU A 1 97 ? -12.138 14.043 0.686 1.00 97.75 97 LEU A CA 1
ATOM 720 C C . LEU A 1 97 ? -11.175 13.771 -0.485 1.00 97.75 97 LEU A C 1
ATOM 722 O O . LEU A 1 97 ? -11.173 14.521 -1.457 1.00 97.75 97 LEU A O 1
ATOM 726 N N . GLY A 1 98 ? -10.320 12.749 -0.383 1.00 95.75 98 GLY A N 1
ATOM 727 C CA . GLY A 1 98 ? -9.313 12.417 -1.393 1.00 95.75 98 GLY A CA 1
ATOM 728 C C . GLY A 1 98 ? -8.081 13.330 -1.387 1.00 95.75 98 GLY A C 1
ATOM 729 O O . GLY A 1 98 ? -7.272 13.269 -2.307 1.00 95.75 98 GLY A O 1
ATOM 730 N N . THR A 1 99 ? -7.902 14.181 -0.372 1.00 98.25 99 THR A N 1
ATOM 731 C CA . THR A 1 99 ? -6.706 15.034 -0.257 1.00 98.25 99 THR A CA 1
ATOM 732 C C . THR A 1 99 ? -5.559 14.254 0.372 1.00 98.25 99 THR A C 1
ATOM 734 O O . THR A 1 99 ? -5.714 13.730 1.476 1.00 98.25 99 THR A O 1
ATOM 737 N N . GLN A 1 100 ? -4.401 14.226 -0.285 1.00 98.44 100 GLN A N 1
ATOM 738 C CA . GLN A 1 100 ? -3.189 13.609 0.250 1.00 98.44 100 GLN A CA 1
ATOM 739 C C . GLN A 1 100 ? -2.692 14.352 1.499 1.00 98.44 100 GLN A C 1
ATOM 741 O O . GLN A 1 100 ? -2.469 15.561 1.461 1.00 98.44 100 GLN A O 1
ATOM 746 N N . ILE A 1 101 ? -2.501 13.625 2.601 1.00 98.25 101 ILE A N 1
ATOM 747 C CA . ILE A 1 101 ? -2.028 14.163 3.891 1.00 98.25 101 ILE A CA 1
ATOM 748 C C . ILE A 1 101 ? -0.685 13.572 4.336 1.00 98.25 101 ILE A C 1
ATOM 750 O O . ILE A 1 101 ? -0.048 14.105 5.242 1.00 98.25 101 ILE A O 1
ATOM 754 N N . PHE A 1 102 ? -0.249 12.480 3.711 1.00 98.38 102 PHE A N 1
ATOM 755 C CA . PHE A 1 102 ? 1.010 11.804 4.004 1.00 98.38 102 PHE A CA 1
ATOM 756 C C . PHE A 1 102 ? 1.498 11.052 2.766 1.00 98.38 102 PHE A C 1
ATOM 758 O O . PHE A 1 102 ? 0.673 10.550 2.007 1.00 98.38 102 PHE A O 1
ATOM 765 N N . GLU A 1 103 ? 2.814 10.947 2.581 1.00 98.12 103 GLU A N 1
ATOM 766 C CA . GLU A 1 103 ? 3.427 10.213 1.472 1.00 98.12 103 GLU A CA 1
ATOM 767 C C . GLU A 1 103 ? 4.816 9.682 1.858 1.00 98.12 103 GLU A C 1
ATOM 769 O O . GLU A 1 103 ? 5.596 10.374 2.515 1.00 98.12 103 GLU A O 1
ATOM 774 N N . VAL A 1 104 ? 5.134 8.469 1.403 1.00 98.06 104 VAL A N 1
ATOM 775 C CA . VAL A 1 104 ? 6.474 7.871 1.388 1.00 98.06 104 VAL A CA 1
ATOM 776 C C . VAL A 1 104 ? 6.767 7.409 -0.030 1.00 98.06 104 VAL A C 1
ATOM 778 O O . VAL A 1 104 ? 5.938 6.759 -0.663 1.00 98.06 104 VAL A O 1
ATOM 781 N N . ARG A 1 105 ? 7.966 7.722 -0.516 1.00 97.94 105 ARG A N 1
ATOM 782 C CA . ARG A 1 105 ? 8.443 7.339 -1.848 1.00 97.94 105 ARG A CA 1
ATOM 783 C C . ARG A 1 105 ? 9.583 6.352 -1.726 1.00 97.94 105 ARG A C 1
ATOM 785 O O . ARG A 1 105 ? 10.382 6.448 -0.796 1.00 97.94 105 ARG A O 1
ATOM 792 N N . ALA A 1 106 ? 9.690 5.454 -2.694 1.00 97.56 106 ALA A N 1
ATOM 793 C CA . ALA A 1 106 ? 10.897 4.673 -2.863 1.00 97.56 106 ALA A CA 1
ATOM 794 C C . ALA A 1 106 ? 12.074 5.581 -3.249 1.00 97.56 106 ALA A C 1
ATOM 796 O O . ALA A 1 106 ? 11.940 6.480 -4.077 1.00 97.56 106 ALA A O 1
ATOM 797 N N . GLY A 1 107 ? 13.249 5.328 -2.668 1.00 94.50 107 GLY A N 1
ATOM 798 C CA . GLY A 1 107 ? 14.483 6.036 -3.027 1.00 94.50 107 GLY A CA 1
ATOM 799 C C . GLY A 1 107 ? 15.060 5.629 -4.389 1.00 94.50 107 GLY A C 1
ATOM 800 O O . GLY A 1 107 ? 16.063 6.190 -4.825 1.00 94.50 107 GLY A O 1
ATOM 801 N N . VAL A 1 108 ? 14.446 4.650 -5.061 1.00 96.38 108 VAL A N 1
ATOM 802 C CA . VAL A 1 108 ? 14.920 4.040 -6.305 1.00 96.38 108 VAL A CA 1
ATOM 803 C C . VAL A 1 108 ? 13.860 4.164 -7.387 1.00 96.38 108 VAL A C 1
ATOM 805 O O . VAL A 1 108 ? 12.704 3.797 -7.180 1.00 96.38 108 VAL A O 1
ATOM 808 N N . THR A 1 109 ? 14.290 4.585 -8.575 1.00 96.50 109 THR A N 1
ATOM 809 C CA . THR A 1 109 ? 13.459 4.523 -9.777 1.00 96.50 109 THR A CA 1
ATOM 810 C C . THR A 1 109 ? 13.641 3.194 -10.514 1.00 96.50 109 THR A C 1
ATOM 812 O O . THR A 1 109 ? 14.731 2.619 -10.545 1.00 96.50 109 THR A O 1
ATOM 815 N N . GLN A 1 110 ? 12.563 2.697 -11.111 1.00 97.50 110 GLN A N 1
ATOM 816 C CA . GLN A 1 110 ? 12.540 1.473 -11.909 1.00 97.50 110 GLN A CA 1
ATOM 817 C C . GLN A 1 110 ? 12.464 1.823 -13.395 1.00 97.50 110 GLN A C 1
ATOM 819 O O . GLN A 1 110 ? 11.583 2.569 -13.823 1.00 97.50 110 GLN A O 1
ATOM 824 N N . ALA A 1 111 ? 13.367 1.261 -14.195 1.00 97.25 111 ALA A N 1
ATOM 825 C CA . ALA A 1 111 ? 13.309 1.384 -15.647 1.00 97.25 111 ALA A CA 1
ATOM 826 C C . ALA A 1 111 ? 12.186 0.512 -16.252 1.00 97.25 111 ALA A C 1
ATOM 828 O O . ALA A 1 111 ? 11.592 -0.346 -15.595 1.00 97.25 111 ALA A O 1
ATOM 829 N N . ALA A 1 112 ? 11.889 0.733 -17.529 1.00 97.69 112 ALA A N 1
ATOM 830 C CA . ALA A 1 112 ? 10.948 -0.082 -18.296 1.00 97.69 112 ALA A CA 1
ATOM 831 C C . ALA A 1 112 ? 11.391 -1.559 -18.397 1.00 97.69 112 ALA A C 1
ATOM 833 O O . ALA A 1 112 ? 12.586 -1.849 -18.358 1.00 97.69 112 ALA A O 1
ATOM 834 N N . SER A 1 113 ? 10.438 -2.473 -18.622 1.00 97.62 113 SER A N 1
ATOM 835 C CA . SER A 1 113 ? 10.665 -3.920 -18.839 1.00 97.62 113 SER A CA 1
ATOM 836 C C . SER A 1 113 ? 11.318 -4.685 -17.681 1.00 97.62 113 SER A C 1
ATOM 838 O O . SER A 1 113 ? 11.994 -5.690 -17.904 1.00 97.62 113 SER A O 1
ATOM 840 N N . LEU A 1 114 ? 11.149 -4.218 -16.449 1.00 97.50 114 LEU A N 1
ATOM 841 C CA . LEU A 1 114 ? 11.693 -4.847 -15.247 1.00 97.50 114 LEU A CA 1
ATOM 842 C C . LEU A 1 114 ? 10.566 -5.199 -14.283 1.00 97.50 114 LEU A C 1
ATOM 844 O O . LEU A 1 114 ? 9.528 -4.543 -14.264 1.00 97.50 114 LEU A O 1
ATOM 848 N N . THR A 1 115 ? 10.812 -6.182 -13.424 1.00 98.12 115 THR A N 1
ATOM 849 C CA . THR A 1 115 ? 9.931 -6.493 -12.297 1.00 98.12 115 THR A CA 1
ATOM 850 C C . THR A 1 115 ? 10.652 -6.185 -10.999 1.00 98.12 115 THR A C 1
ATOM 852 O O . THR A 1 115 ? 11.668 -6.818 -10.705 1.00 98.12 115 THR A O 1
ATOM 855 N N . TYR A 1 116 ? 10.141 -5.227 -10.226 1.00 98.44 116 TYR A N 1
ATOM 856 C CA . TYR A 1 116 ? 10.663 -4.890 -8.899 1.00 98.44 116 TYR A CA 1
ATOM 857 C C . TYR A 1 116 ? 9.650 -5.241 -7.809 1.00 98.44 116 TYR A C 1
ATOM 859 O O . TYR A 1 116 ? 8.435 -5.224 -8.010 1.00 98.44 116 TYR A O 1
ATOM 867 N N . ASN A 1 117 ? 10.192 -5.542 -6.635 1.00 98.44 117 ASN A N 1
ATOM 868 C CA . ASN A 1 117 ? 9.481 -5.886 -5.422 1.00 98.44 117 ASN A CA 1
ATOM 869 C C . ASN A 1 117 ? 9.790 -4.832 -4.358 1.00 98.44 117 ASN A C 1
ATOM 871 O O . ASN A 1 117 ? 10.937 -4.694 -3.926 1.00 98.44 117 ASN A O 1
ATOM 875 N N . TYR A 1 118 ? 8.772 -4.104 -3.923 1.00 98.50 118 TYR A N 1
ATOM 876 C CA . TYR A 1 118 ? 8.893 -3.054 -2.921 1.00 98.50 118 TYR A CA 1
ATOM 877 C C . TYR A 1 118 ? 8.242 -3.505 -1.622 1.00 98.50 118 TYR A C 1
ATOM 879 O O . TYR A 1 118 ? 7.115 -3.998 -1.626 1.00 98.50 118 TYR A O 1
ATOM 887 N N . THR A 1 119 ? 8.926 -3.282 -0.504 1.00 98.56 119 THR A N 1
ATOM 888 C CA . THR A 1 119 ? 8.362 -3.494 0.829 1.00 98.56 119 THR A CA 1
ATOM 889 C C . THR A 1 119 ? 8.389 -2.191 1.608 1.00 98.56 119 THR A C 1
ATOM 891 O O . THR A 1 119 ? 9.459 -1.661 1.906 1.00 98.56 119 THR A O 1
ATOM 894 N N . PHE A 1 120 ? 7.211 -1.712 1.988 1.00 98.69 120 PHE A N 1
ATOM 895 C CA . PHE A 1 120 ? 7.035 -0.591 2.899 1.00 98.69 120 PHE A CA 1
ATOM 896 C C . PHE A 1 120 ? 6.627 -1.128 4.268 1.00 98.69 120 PHE A C 1
ATOM 898 O O . PHE A 1 120 ? 5.579 -1.759 4.389 1.00 98.69 120 PHE A O 1
ATOM 905 N N . ALA A 1 121 ? 7.427 -0.903 5.307 1.00 98.50 121 ALA A N 1
ATOM 906 C CA . ALA A 1 121 ? 7.062 -1.315 6.663 1.00 98.50 121 ALA A CA 1
ATOM 907 C C . ALA A 1 121 ? 7.779 -0.471 7.726 1.00 98.50 121 ALA A C 1
ATOM 909 O O . ALA A 1 121 ? 8.826 0.125 7.442 1.00 98.50 121 ALA A O 1
ATOM 910 N N . PRO A 1 122 ? 7.248 -0.410 8.958 1.00 97.81 122 PRO A N 1
ATOM 911 C CA . PRO A 1 122 ? 7.950 0.181 10.082 1.00 97.81 122 PRO A CA 1
ATOM 912 C C . PRO A 1 122 ? 9.336 -0.423 10.294 1.00 97.81 122 PRO A C 1
ATOM 914 O O . PRO A 1 122 ? 9.543 -1.621 10.112 1.00 97.81 122 PRO A O 1
ATOM 917 N N . SER A 1 123 ? 10.279 0.419 10.721 1.00 95.38 123 SER A N 1
ATOM 918 C CA . SER A 1 123 ? 11.629 0.003 11.133 1.00 95.38 123 SER A CA 1
ATOM 919 C C . SER A 1 123 ? 12.478 -0.684 10.051 1.00 95.38 123 SER A C 1
ATOM 921 O O . SER A 1 123 ? 13.524 -1.247 10.376 1.00 95.38 123 SER A O 1
ATOM 923 N N . LEU A 1 124 ? 12.085 -0.620 8.774 1.00 96.44 124 LEU A N 1
ATOM 924 C CA . LEU A 1 124 ? 12.956 -1.022 7.670 1.00 96.44 124 LEU A CA 1
ATOM 925 C C . LEU A 1 124 ? 14.058 0.011 7.427 1.00 96.44 124 LEU A C 1
ATOM 927 O O . LEU A 1 124 ? 13.904 1.199 7.708 1.00 96.44 124 LEU A O 1
ATOM 931 N N . ALA A 1 125 ? 15.172 -0.453 6.867 1.00 95.94 125 ALA A N 1
ATOM 932 C CA . ALA A 1 125 ? 16.169 0.439 6.294 1.00 95.94 125 ALA A CA 1
ATOM 933 C C . ALA A 1 125 ? 15.634 1.043 4.988 1.00 95.94 125 ALA A C 1
ATOM 935 O O . ALA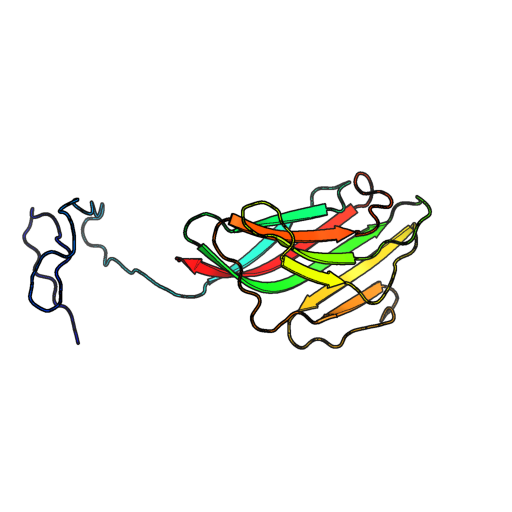 A 1 125 ? 14.997 0.342 4.200 1.00 95.94 125 ALA A O 1
ATOM 936 N N . ASP A 1 126 ? 15.936 2.318 4.754 1.00 96.44 126 ASP A N 1
ATOM 937 C CA . ASP A 1 126 ? 15.670 2.973 3.475 1.00 96.44 126 ASP A CA 1
ATOM 938 C C . ASP A 1 126 ? 16.735 2.563 2.453 1.00 96.44 126 ASP A C 1
ATOM 940 O O . ASP A 1 126 ? 17.915 2.901 2.595 1.00 96.44 126 ASP A O 1
ATOM 944 N N . LEU A 1 127 ? 16.340 1.770 1.456 1.00 96.06 127 LEU A N 1
ATOM 945 C CA . LEU A 1 127 ? 17.239 1.360 0.386 1.00 96.06 127 LEU A CA 1
ATOM 946 C C . LEU A 1 127 ? 17.221 2.386 -0.748 1.00 96.06 127 LEU A C 1
ATOM 948 O O . LEU A 1 127 ? 16.234 2.539 -1.463 1.00 96.06 127 LEU A O 1
ATOM 952 N N . THR A 1 128 ? 18.372 3.009 -0.981 1.00 92.88 128 THR A N 1
ATOM 953 C CA . THR A 1 128 ? 18.610 3.926 -2.109 1.00 92.88 128 THR A CA 1
ATOM 954 C C . THR A 1 128 ? 19.114 3.216 -3.370 1.00 92.88 128 THR A C 1
ATOM 956 O O . THR A 1 128 ? 19.388 3.856 -4.384 1.00 92.88 128 THR A O 1
ATOM 959 N N . ALA A 1 129 ? 19.242 1.889 -3.320 1.00 94.50 129 ALA A N 1
ATOM 960 C CA . ALA A 1 129 ? 19.606 1.033 -4.442 1.00 94.50 129 ALA A CA 1
ATOM 961 C C . ALA A 1 129 ? 18.892 -0.318 -4.331 1.00 94.50 129 ALA A C 1
ATOM 963 O O . ALA A 1 129 ? 18.563 -0.779 -3.236 1.00 94.50 129 ALA A O 1
ATOM 964 N N . VAL A 1 130 ? 18.674 -0.967 -5.474 1.00 94.88 130 VAL A N 1
ATOM 965 C CA . VAL A 1 130 ? 18.028 -2.280 -5.523 1.00 94.88 130 VAL A CA 1
ATOM 966 C C . VAL A 1 130 ? 18.946 -3.339 -4.917 1.00 94.88 130 VAL A C 1
ATOM 968 O O . VAL A 1 130 ? 20.103 -3.477 -5.315 1.00 94.88 130 VAL A O 1
ATOM 971 N N . ARG A 1 131 ? 18.421 -4.121 -3.973 1.00 94.06 131 ARG A N 1
ATOM 972 C CA . ARG A 1 131 ? 19.077 -5.310 -3.427 1.00 94.06 131 ARG A CA 1
ATOM 973 C C . ARG A 1 131 ? 18.640 -6.531 -4.222 1.00 94.06 131 ARG A C 1
ATOM 975 O O . ARG A 1 131 ? 17.464 -6.673 -4.539 1.00 94.06 131 ARG A O 1
ATOM 982 N N . ASP A 1 132 ? 19.576 -7.438 -4.488 1.00 92.00 132 ASP A N 1
ATOM 983 C CA . ASP A 1 132 ? 19.275 -8.716 -5.148 1.00 92.00 132 ASP A CA 1
ATOM 984 C C . ASP A 1 132 ? 18.518 -8.528 -6.481 1.00 92.00 132 ASP A C 1
ATOM 986 O O . ASP A 1 132 ? 17.558 -9.222 -6.804 1.00 92.00 132 ASP A O 1
ATOM 990 N N . THR A 1 133 ? 18.931 -7.503 -7.239 1.00 92.38 133 THR A N 1
ATOM 991 C CA . THR A 1 133 ? 18.435 -7.131 -8.580 1.00 92.38 133 THR A CA 1
ATOM 992 C C . THR A 1 133 ? 16.980 -6.656 -8.664 1.00 92.38 133 THR A C 1
ATOM 994 O O . THR A 1 133 ? 16.644 -5.947 -9.607 1.00 92.38 133 THR A O 1
ATOM 997 N N . THR A 1 134 ? 16.121 -6.983 -7.695 1.00 96.44 134 THR A N 1
ATOM 998 C CA . THR A 1 134 ? 14.679 -6.691 -7.775 1.00 96.44 134 THR A CA 1
ATOM 999 C C . THR A 1 134 ? 14.063 -6.125 -6.499 1.00 96.44 134 THR A C 1
ATOM 1001 O O . THR A 1 134 ? 12.947 -5.625 -6.563 1.00 96.44 134 THR A O 1
ATOM 1004 N N . PHE A 1 135 ? 14.732 -6.170 -5.343 1.00 97.19 135 PHE A N 1
ATOM 1005 C CA . PHE A 1 135 ? 14.117 -5.799 -4.065 1.00 97.19 135 PHE A CA 1
ATOM 1006 C C . PHE A 1 135 ? 14.480 -4.393 -3.585 1.00 97.19 135 PHE A C 1
ATOM 1008 O O . PHE A 1 135 ? 15.650 -4.015 -3.536 1.00 97.19 135 PHE A O 1
ATOM 1015 N N . VAL A 1 136 ? 13.473 -3.655 -3.122 1.00 97.81 136 VAL A N 1
ATOM 1016 C CA . VAL A 1 136 ? 13.598 -2.324 -2.513 1.00 97.81 136 VAL A CA 1
ATOM 1017 C C . VAL A 1 136 ? 12.823 -2.304 -1.193 1.00 97.81 136 VAL A C 1
ATOM 1019 O O . VAL A 1 136 ? 11.734 -2.865 -1.092 1.00 97.81 136 VAL A O 1
ATOM 1022 N N . MET A 1 137 ? 13.387 -1.678 -0.161 1.00 98.25 137 MET A N 1
ATOM 1023 C CA . MET A 1 137 ? 12.739 -1.510 1.143 1.00 98.25 137 MET A CA 1
ATOM 1024 C C . MET A 1 137 ? 12.617 -0.025 1.465 1.00 98.25 137 MET A C 1
ATOM 1026 O O . MET A 1 137 ? 13.551 0.736 1.208 1.00 98.25 137 MET A O 1
ATOM 1030 N N . CYS A 1 138 ? 11.479 0.366 2.031 1.00 98.06 138 CYS A N 1
ATOM 1031 C CA . CYS A 1 138 ? 11.149 1.751 2.343 1.00 98.06 138 CYS A CA 1
ATOM 1032 C C . CYS A 1 138 ? 10.519 1.830 3.745 1.00 98.06 138 CYS A C 1
ATOM 1034 O O . CYS A 1 138 ? 9.583 1.082 4.042 1.00 98.06 138 CYS A O 1
ATOM 1036 N N . PRO A 1 139 ? 10.999 2.705 4.639 1.00 98.00 139 PRO A N 1
ATOM 1037 C CA . PRO A 1 139 ? 10.444 2.803 5.982 1.00 98.00 139 PRO A CA 1
ATOM 1038 C C . PRO A 1 139 ? 9.062 3.469 5.985 1.00 98.00 139 PRO A C 1
ATOM 1040 O O . PRO A 1 139 ? 8.867 4.526 5.387 1.00 98.00 139 PRO A O 1
ATOM 1043 N N . LEU A 1 140 ? 8.122 2.893 6.736 1.00 97.88 140 LEU A N 1
ATOM 1044 C CA . LEU A 1 140 ? 6.891 3.571 7.157 1.00 97.88 140 LEU A CA 1
ATOM 1045 C C . LEU A 1 140 ? 7.018 4.090 8.599 1.00 97.88 140 LEU A C 1
ATOM 1047 O O . LEU A 1 140 ? 7.774 3.527 9.397 1.00 97.88 140 LEU A O 1
ATOM 1051 N N . PRO A 1 141 ? 6.254 5.126 8.985 1.00 96.69 141 PRO A N 1
ATOM 1052 C CA . PRO A 1 141 ? 6.089 5.487 10.385 1.00 96.69 141 PRO A CA 1
ATOM 1053 C C . PRO A 1 141 ? 5.514 4.309 11.191 1.00 96.69 141 PRO A C 1
ATOM 1055 O O . PRO A 1 141 ? 4.614 3.624 10.704 1.00 96.69 141 PRO A O 1
ATOM 1058 N N . PRO A 1 142 ? 5.960 4.087 12.440 1.00 92.44 142 PRO A N 1
ATOM 1059 C CA . PRO A 1 142 ? 5.521 2.946 13.250 1.00 92.44 142 PRO A CA 1
ATOM 1060 C C . PRO A 1 142 ? 4.042 2.991 13.664 1.00 92.44 142 PRO A C 1
ATOM 1062 O O . PRO A 1 142 ? 3.483 1.973 14.063 1.00 92.44 142 PRO A O 1
ATOM 1065 N N . THR A 1 143 ? 3.394 4.154 13.565 1.00 93.31 143 THR A N 1
ATOM 1066 C CA . THR A 1 143 ? 1.999 4.373 13.979 1.00 93.31 143 THR A CA 1
ATOM 1067 C C . THR A 1 143 ? 1.173 4.985 12.850 1.00 93.31 143 THR A C 1
ATOM 1069 O O . THR A 1 143 ? 0.541 6.027 13.023 1.00 93.31 143 THR A O 1
ATOM 1072 N N . LEU A 1 144 ? 1.205 4.362 11.668 1.00 97.62 144 LEU A N 1
ATOM 1073 C CA . LEU A 1 144 ? 0.356 4.760 10.547 1.00 97.62 144 LEU A CA 1
ATOM 1074 C C . LEU A 1 144 ? -1.057 4.184 10.720 1.00 97.62 144 LEU A C 1
ATOM 1076 O O . LEU A 1 144 ? -1.324 3.039 10.354 1.00 97.62 144 LEU A O 1
ATOM 1080 N N . ILE A 1 145 ? -1.944 4.987 11.309 1.00 98.06 145 ILE A N 1
ATOM 1081 C CA . ILE A 1 145 ? -3.350 4.642 11.541 1.00 98.06 145 ILE A CA 1
ATOM 1082 C C . ILE A 1 145 ? -4.229 5.459 10.597 1.00 98.06 145 ILE A C 1
ATOM 1084 O O . ILE A 1 145 ? -4.111 6.682 10.542 1.00 98.06 145 ILE A O 1
ATOM 1088 N N . LEU A 1 146 ? -5.118 4.776 9.884 1.00 98.50 146 LEU A N 1
ATOM 1089 C CA . LEU A 1 146 ? -6.137 5.363 9.030 1.00 98.50 146 LEU A CA 1
ATOM 1090 C C . LEU A 1 146 ? -7.510 5.226 9.696 1.00 98.50 146 LEU A C 1
ATOM 1092 O O . LEU A 1 146 ? -7.858 4.169 10.230 1.00 98.50 146 LEU A O 1
ATOM 1096 N N . THR A 1 147 ? -8.294 6.298 9.653 1.00 98.25 147 THR A N 1
ATOM 1097 C CA . THR A 1 147 ? -9.671 6.348 10.162 1.00 98.25 147 THR A CA 1
ATOM 1098 C C . THR A 1 147 ? -10.693 6.141 9.046 1.00 98.25 147 THR A C 1
ATOM 1100 O O . THR A 1 147 ? -10.339 6.114 7.867 1.00 98.25 147 THR A O 1
ATOM 1103 N N . ALA A 1 148 ? -11.968 5.987 9.416 1.00 98.25 148 ALA A N 1
ATOM 1104 C CA . ALA A 1 148 ? -13.071 5.789 8.479 1.00 98.25 148 ALA A CA 1
ATOM 1105 C C . ALA A 1 148 ? -12.998 6.734 7.264 1.00 98.25 148 ALA A C 1
ATOM 1107 O O . ALA A 1 148 ? -12.798 7.944 7.403 1.00 98.25 148 ALA A O 1
ATOM 1108 N N . PHE A 1 149 ? -13.175 6.156 6.075 1.00 98.50 149 PHE A N 1
ATOM 1109 C CA . PHE A 1 149 ? -13.117 6.800 4.758 1.00 98.50 149 PHE A CA 1
ATOM 1110 C C . PHE A 1 149 ? -11.758 7.356 4.324 1.00 98.50 149 PHE A C 1
ATOM 1112 O O . PHE A 1 149 ? -11.630 7.781 3.175 1.00 98.50 149 PHE A O 1
ATOM 1119 N N . GLN A 1 150 ? -10.730 7.333 5.174 1.00 98.69 150 GLN A N 1
ATOM 1120 C CA . GLN A 1 150 ? -9.372 7.573 4.700 1.00 98.69 150 GLN A CA 1
ATOM 1121 C C . GLN A 1 150 ? -8.928 6.443 3.773 1.00 98.69 150 GLN A C 1
ATOM 1123 O O . GLN A 1 150 ? -9.462 5.330 3.798 1.00 98.69 150 GLN A O 1
ATOM 1128 N N . GLN A 1 151 ? -7.946 6.750 2.937 1.00 98.75 151 GLN A N 1
ATOM 1129 C CA . GLN A 1 151 ? -7.497 5.850 1.887 1.00 98.75 151 GLN A CA 1
ATOM 1130 C C . GLN 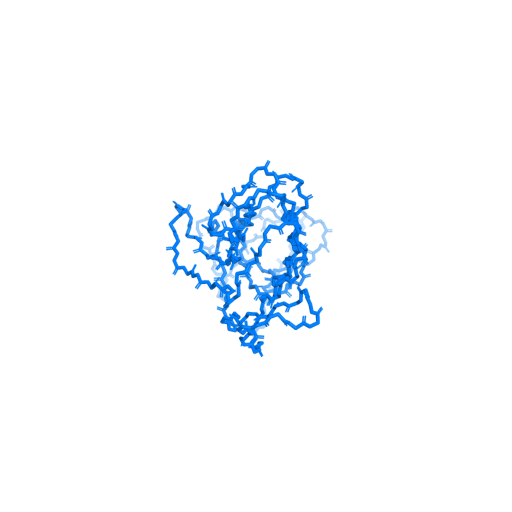A 1 151 ? -5.994 5.651 1.982 1.00 98.75 151 GLN A C 1
ATOM 1132 O O . GLN A 1 151 ? -5.251 6.623 2.105 1.00 98.75 151 GLN A O 1
ATOM 1137 N N . LEU A 1 152 ? -5.556 4.400 1.884 1.00 98.75 152 LEU A N 1
ATOM 1138 C CA . LEU A 1 152 ? -4.173 4.048 1.599 1.00 98.75 152 LEU A CA 1
ATOM 1139 C C . LEU A 1 152 ? -4.042 3.880 0.086 1.00 98.75 152 LEU A C 1
ATOM 1141 O O . LEU A 1 152 ? -4.674 2.990 -0.483 1.00 98.75 152 LEU A O 1
ATOM 1145 N N . ARG A 1 153 ? -3.235 4.719 -0.558 1.00 98.69 153 ARG A N 1
ATOM 1146 C CA . ARG A 1 153 ? -2.964 4.650 -1.997 1.00 98.69 153 ARG A CA 1
ATOM 1147 C C . ARG A 1 153 ? -1.552 4.138 -2.236 1.00 98.69 153 ARG A C 1
ATOM 1149 O O . ARG A 1 153 ? -0.627 4.567 -1.548 1.00 98.69 153 ARG A O 1
ATOM 1156 N N . VAL A 1 154 ? -1.389 3.253 -3.211 1.00 98.69 154 VAL A N 1
ATOM 1157 C CA . VAL A 1 154 ? -0.113 2.668 -3.633 1.00 98.69 154 VAL A CA 1
ATOM 1158 C C . VAL A 1 154 ? -0.024 2.789 -5.146 1.00 98.69 154 VAL A C 1
ATOM 1160 O O . VAL A 1 154 ? -0.857 2.216 -5.839 1.00 98.69 154 VAL A O 1
ATOM 1163 N N . TRP A 1 155 ? 0.937 3.553 -5.665 1.00 98.44 155 TRP A N 1
ATOM 1164 C CA . TRP A 1 155 ? 0.959 3.857 -7.098 1.00 98.44 155 TRP A CA 1
ATOM 1165 C C . TRP A 1 155 ? 2.354 4.151 -7.653 1.00 98.44 155 TRP A C 1
ATOM 1167 O O . TRP A 1 155 ? 3.279 4.487 -6.906 1.00 98.44 155 TRP A O 1
ATOM 1177 N N . ASP A 1 156 ? 2.493 4.047 -8.980 1.00 98.06 156 ASP A N 1
ATOM 1178 C CA . ASP A 1 156 ? 3.595 4.682 -9.712 1.00 98.06 156 ASP A C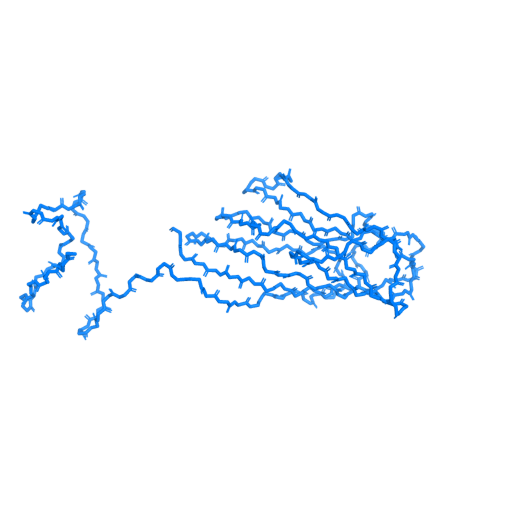A 1
ATOM 1179 C C . ASP A 1 156 ? 3.342 6.190 -9.807 1.00 98.06 156 ASP A C 1
ATOM 1181 O O . ASP A 1 156 ? 2.489 6.657 -10.564 1.00 98.06 156 ASP A O 1
ATOM 1185 N N . GLN A 1 157 ? 4.126 6.967 -9.065 1.00 97.44 157 GLN A N 1
ATOM 1186 C CA . GLN A 1 157 ? 4.013 8.419 -8.991 1.00 97.44 157 GLN A CA 1
ATOM 1187 C C . GLN A 1 157 ? 4.175 9.110 -10.346 1.00 97.44 157 GLN A C 1
ATOM 1189 O O . GLN A 1 157 ? 3.563 10.154 -10.581 1.00 97.44 157 GLN A O 1
ATOM 1194 N N . ASN A 1 158 ? 4.995 8.543 -11.229 1.00 97.00 158 ASN A N 1
ATOM 1195 C CA . ASN A 1 158 ? 5.246 9.123 -12.541 1.00 97.00 158 ASN A CA 1
ATOM 1196 C C . ASN A 1 158 ? 4.196 8.702 -13.579 1.00 97.00 158 ASN A C 1
ATOM 1198 O O . ASN A 1 158 ? 4.187 9.271 -14.670 1.00 97.00 158 ASN A O 1
ATOM 1202 N N . ALA A 1 159 ? 3.320 7.750 -13.233 1.00 94.94 159 ALA A N 1
ATOM 1203 C CA . ALA A 1 159 ? 2.236 7.232 -14.061 1.00 94.94 159 ALA A CA 1
ATOM 1204 C C . ALA A 1 159 ? 2.676 6.902 -15.500 1.00 94.94 159 ALA A C 1
ATOM 1206 O O . ALA A 1 159 ? 1.984 7.247 -16.460 1.00 94.94 159 ALA A O 1
ATOM 1207 N N . VAL A 1 160 ? 3.840 6.259 -15.663 1.00 96.69 160 VAL A N 1
ATOM 1208 C CA . VAL A 1 160 ? 4.480 6.074 -16.982 1.00 96.69 160 VAL A CA 1
ATOM 1209 C C . VAL A 1 160 ? 3.585 5.281 -17.935 1.00 96.69 160 VAL A C 1
ATOM 1211 O O . VAL A 1 160 ? 3.455 5.640 -19.105 1.00 96.69 160 VAL A O 1
ATOM 1214 N N . ALA A 1 161 ? 2.967 4.211 -17.441 1.00 94.88 161 ALA A N 1
ATOM 1215 C CA . ALA A 1 161 ? 1.999 3.419 -18.187 1.00 94.88 161 ALA A CA 1
ATOM 1216 C C . ALA A 1 161 ? 0.929 2.878 -17.232 1.00 94.88 161 ALA A C 1
ATOM 1218 O O . ALA A 1 161 ? 0.744 1.673 -17.101 1.00 94.88 161 ALA A O 1
ATOM 1219 N N . ALA A 1 162 ? 0.226 3.793 -16.558 1.00 93.12 162 ALA A N 1
ATOM 1220 C CA . ALA A 1 162 ? -0.641 3.441 -15.435 1.00 93.12 162 ALA A CA 1
ATOM 1221 C C . ALA A 1 162 ? -1.728 2.405 -15.752 1.00 93.12 162 ALA A C 1
ATOM 1223 O O . ALA A 1 162 ? -2.088 1.639 -14.874 1.00 93.12 162 ALA A O 1
ATOM 1224 N N . GLY A 1 163 ? -2.219 2.374 -16.995 1.00 96.06 163 GLY A N 1
ATOM 1225 C CA . GLY A 1 163 ? -3.221 1.411 -17.464 1.00 96.06 163 GLY A CA 1
ATOM 1226 C C . GLY A 1 163 ? -2.651 0.212 -18.231 1.00 96.06 163 GLY A C 1
ATOM 1227 O O . GLY A 1 163 ? -3.351 -0.330 -19.077 1.00 96.06 163 GLY A O 1
ATOM 1228 N N . ALA A 1 164 ? -1.360 -0.094 -18.078 1.00 97.12 164 ALA A N 1
ATOM 1229 C CA . ALA A 1 164 ? -0.702 -1.208 -18.772 1.00 97.12 164 ALA A CA 1
ATOM 1230 C C . ALA A 1 164 ? 0.420 -1.866 -17.952 1.00 97.12 164 ALA A C 1
ATOM 1232 O O . ALA A 1 164 ? 0.824 -2.983 -18.251 1.00 97.12 164 ALA A O 1
ATOM 1233 N N . ASP A 1 165 ? 0.981 -1.178 -16.956 1.00 98.00 165 ASP A N 1
ATOM 1234 C CA . ASP A 1 165 ? 1.883 -1.810 -15.996 1.00 98.00 165 ASP A CA 1
ATOM 1235 C C . ASP A 1 165 ? 1.089 -2.709 -15.041 1.00 98.00 165 ASP A C 1
ATOM 1237 O O . ASP A 1 165 ? 0.062 -2.305 -14.498 1.00 98.00 165 ASP A O 1
ATOM 1241 N N . ASP A 1 166 ? 1.602 -3.910 -14.788 1.00 98.38 166 ASP A N 1
ATOM 1242 C CA . ASP A 1 166 ? 0.957 -4.871 -13.896 1.00 98.38 166 ASP A CA 1
ATOM 1243 C C . ASP A 1 166 ? 1.464 -4.688 -12.464 1.00 98.38 166 ASP A C 1
ATOM 1245 O O . ASP A 1 166 ? 2.634 -4.967 -12.176 1.00 98.38 166 ASP A O 1
ATOM 1249 N N . MET A 1 167 ? 0.588 -4.248 -11.554 1.00 98.56 167 MET A N 1
ATOM 1250 C CA . MET A 1 167 ? 0.904 -4.067 -10.136 1.00 98.56 167 MET A CA 1
ATOM 1251 C C . MET A 1 167 ? 0.040 -4.950 -9.234 1.00 98.56 167 MET A C 1
ATOM 1253 O O . MET A 1 167 ? -1.173 -4.785 -9.135 1.00 98.56 167 MET A O 1
ATOM 1257 N N . ASN A 1 168 ? 0.708 -5.815 -8.474 1.00 98.69 168 ASN A N 1
ATOM 1258 C CA . ASN A 1 168 ? 0.108 -6.581 -7.391 1.00 98.69 168 ASN A CA 1
ATOM 1259 C C . ASN A 1 168 ? 0.465 -5.939 -6.052 1.00 98.69 168 ASN A C 1
ATOM 1261 O O . ASN A 1 168 ? 1.648 -5.808 -5.726 1.00 98.69 168 ASN A O 1
ATOM 1265 N N . VAL A 1 169 ? -0.543 -5.585 -5.256 1.00 98.88 169 VAL A N 1
ATOM 1266 C CA . VAL A 1 169 ? -0.363 -4.986 -3.929 1.00 98.88 169 VAL A CA 1
ATOM 1267 C C . VAL A 1 169 ? -0.983 -5.876 -2.866 1.00 98.88 169 VAL A C 1
ATOM 1269 O O . VAL A 1 169 ? -2.145 -6.264 -2.961 1.00 98.88 169 VAL A O 1
ATOM 1272 N N . PHE A 1 170 ? -0.212 -6.149 -1.818 1.00 98.81 170 PHE A N 1
ATOM 1273 C CA . PHE A 1 170 ? -0.653 -6.851 -0.621 1.00 98.81 170 PHE A CA 1
ATOM 1274 C C . PHE A 1 170 ? -0.383 -5.962 0.589 1.00 98.81 170 PHE A C 1
ATOM 1276 O O . PHE A 1 170 ? 0.731 -5.474 0.774 1.00 98.81 170 PHE A O 1
ATOM 1283 N N . VAL A 1 171 ? -1.393 -5.751 1.424 1.00 98.75 171 VAL A N 1
ATOM 1284 C CA . VAL A 1 171 ? -1.297 -4.922 2.627 1.00 98.75 171 VAL A CA 1
ATOM 1285 C C . VAL A 1 171 ? -1.689 -5.769 3.818 1.00 98.75 171 VAL A C 1
ATOM 1287 O O . VAL A 1 171 ? -2.812 -6.269 3.871 1.00 98.75 171 VAL A O 1
ATOM 1290 N N . GLN A 1 172 ? -0.801 -5.911 4.797 1.00 98.69 172 GLN A N 1
ATOM 1291 C CA . GLN A 1 172 ? -1.202 -6.443 6.093 1.00 98.69 172 GLN A CA 1
ATOM 1292 C C . GLN A 1 172 ? -1.554 -5.293 7.020 1.00 98.69 172 GLN A C 1
ATOM 1294 O O . GLN A 1 172 ? -0.776 -4.354 7.215 1.00 98.69 172 GLN A O 1
ATOM 1299 N N . ILE A 1 173 ? -2.745 -5.388 7.592 1.00 98.50 173 ILE A N 1
ATOM 1300 C CA . ILE A 1 173 ? -3.274 -4.418 8.535 1.00 98.50 173 ILE A CA 1
ATOM 1301 C C . ILE A 1 173 ? -3.642 -5.119 9.832 1.00 98.50 173 ILE A C 1
ATOM 1303 O O . ILE A 1 173 ? -4.026 -6.289 9.835 1.00 98.50 173 ILE A O 1
ATOM 1307 N N . ALA A 1 174 ? -3.585 -4.373 10.922 1.00 98.06 174 ALA A N 1
ATOM 1308 C CA . ALA A 1 174 ? -4.456 -4.625 12.051 1.00 98.06 174 ALA A CA 1
ATOM 1309 C C . ALA A 1 174 ? -5.703 -3.746 11.871 1.00 98.06 174 ALA A C 1
ATOM 1311 O O . ALA A 1 174 ? -5.575 -2.563 11.561 1.00 98.06 174 ALA A O 1
ATOM 1312 N N . ARG A 1 175 ? -6.905 -4.298 12.033 1.00 96.69 175 ARG A N 1
ATOM 1313 C CA . ARG A 1 175 ? -8.170 -3.552 12.009 1.00 96.69 175 ARG A CA 1
ATOM 1314 C C . ARG A 1 175 ? -8.880 -3.651 13.350 1.00 96.69 175 ARG A C 1
ATOM 1316 O O . ARG A 1 175 ? -8.778 -4.672 14.019 1.00 96.69 175 ARG A O 1
ATOM 1323 N N . ARG A 1 176 ? -9.639 -2.622 13.706 1.00 95.19 176 ARG A N 1
ATOM 1324 C CA . ARG A 1 176 ? -10.553 -2.639 14.855 1.00 95.19 176 ARG A CA 1
ATOM 1325 C C . ARG A 1 176 ? -11.799 -1.813 14.570 1.00 95.19 176 ARG A C 1
ATOM 1327 O O . ARG A 1 176 ? -11.769 -0.954 13.683 1.00 95.19 176 ARG A O 1
ATOM 1334 N N . ALA A 1 177 ? -12.871 -2.075 15.311 1.00 92.69 177 ALA A N 1
ATOM 1335 C CA . ALA A 1 177 ? -14.047 -1.209 15.318 1.00 92.69 177 ALA A CA 1
ATOM 1336 C C . ALA A 1 177 ? -13.699 0.153 15.951 1.00 92.69 177 ALA A C 1
ATOM 1338 O O . ALA A 1 177 ? -12.838 0.216 16.827 1.00 92.69 177 ALA A O 1
ATOM 1339 N N . ALA A 1 178 ? -14.325 1.231 15.475 1.00 84.19 178 ALA A N 1
ATOM 1340 C CA . ALA A 1 178 ? -14.075 2.613 15.899 1.00 84.19 178 ALA A CA 1
ATOM 1341 C C . ALA A 1 178 ? -15.299 3.259 16.553 1.00 84.19 178 ALA A C 1
ATOM 1343 O O . ALA A 1 178 ? -16.431 2.925 16.134 1.00 84.19 178 ALA A O 1
#

Radius of gyration: 22.76 Å; chains: 1; bounding box: 59×32×62 Å

Foldseek 3Di:
DDDDDDDDPDDQDFDADPVRHGDDDDDGPDPPDDPDDDDQDQDWDKDKDKDQDFQAFKDKDWAAPQKKKWFAKKKKKKFFAQQFDWFKKKKFKADLVRHTDGIWIQLDTDGHGDIAMEMEHAPDDRDNDADPRHYGYTYDDNGDMDHHNMMIMIGRPVPRRRRHMGMMMMIIITMGGD

pLDDT: mean 87.99, std 17.57, range [32.0, 98.88]